Protein AF-A0A973DCF2-F1 (afdb_monomer_lite)

Foldseek 3Di:
DVVVVVVVVVVVCVVPVVVLLVVLLVCQAAAADDDVVVVSVVPNQDPCQFPWQWKDKDACVPDQKDKIKGQQSGFHKKWKKKAFDWWPDQADWKWKWKAKPNDIDTWTQDPDTSVCVVVVVNRIGTRDMDGGGNPGDSIIIMMMGIDPVTGGMMMMTMGGDDDD

Sequence (164 aa):
MRFKWVLLILIFVLVLMPPLNIYAKWHLKTFSGGFIYTLLNLTYVPDDYYKQVGGIWVDTDKSRSANIHLEHRYRGKYGVYVIGETVQNKNHNVSAIMNCADKIIELESGSSKITDLNRKTATSLLIGMYDVESDFPHEVICSISIDKKTKGQFFIFVRKFRHY

pLDDT: mean 82.53, std 11.59, range [52.31, 95.69]

Structure (mmCIF, N/CA/C/O backbone):
data_AF-A0A973DCF2-F1
#
_entry.id   AF-A0A973DCF2-F1
#
loop_
_atom_site.group_PDB
_atom_site.id
_atom_site.type_symbol
_atom_site.label_atom_id
_atom_site.label_alt_id
_atom_site.label_comp_id
_atom_site.label_asym_id
_atom_site.label_entity_id
_atom_site.label_seq_id
_atom_site.pdbx_PDB_ins_code
_atom_site.Cartn_x
_atom_site.Cartn_y
_atom_site.Cartn_z
_atom_site.occupancy
_atom_site.B_iso_or_equiv
_atom_site.auth_seq_id
_atom_site.auth_comp_id
_atom_site.auth_asym_id
_atom_site.auth_atom_id
_atom_site.pdbx_PDB_model_num
ATOM 1 N N . MET A 1 1 ? 17.388 -21.796 -43.565 1.00 59.84 1 MET A N 1
ATOM 2 C CA . MET A 1 1 ? 17.359 -20.321 -43.380 1.00 59.84 1 MET A CA 1
ATOM 3 C C . MET A 1 1 ? 16.559 -19.865 -42.159 1.00 59.84 1 MET A C 1
ATOM 5 O O . MET A 1 1 ? 17.085 -19.050 -41.418 1.00 59.84 1 MET A O 1
ATOM 9 N N . ARG A 1 2 ? 15.351 -20.390 -41.892 1.00 64.75 2 ARG A N 1
ATOM 10 C CA . ARG A 1 2 ? 14.487 -19.934 -40.777 1.00 64.75 2 ARG A CA 1
ATOM 11 C C . ARG A 1 2 ? 15.099 -20.065 -39.368 1.00 64.75 2 ARG A C 1
ATOM 13 O O . ARG A 1 2 ? 14.926 -19.164 -38.563 1.00 64.75 2 ARG A O 1
ATOM 20 N N . PHE A 1 3 ? 15.883 -21.113 -39.093 1.00 76.62 3 PHE A N 1
ATOM 21 C CA . PHE A 1 3 ? 16.482 -21.342 -37.765 1.00 76.62 3 PHE A CA 1
ATOM 22 C C . PHE A 1 3 ? 17.469 -20.246 -37.322 1.00 76.62 3 PHE A C 1
ATOM 24 O O . PHE A 1 3 ? 17.458 -19.843 -36.165 1.00 76.62 3 PHE A O 1
ATOM 31 N N . LYS A 1 4 ? 18.279 -19.705 -38.247 1.00 79.31 4 LYS A N 1
ATOM 32 C CA . LYS A 1 4 ? 19.226 -18.618 -37.938 1.00 79.31 4 LYS A CA 1
ATOM 33 C C . LYS A 1 4 ? 18.502 -17.337 -37.515 1.00 79.31 4 LYS A C 1
ATOM 35 O O . LYS A 1 4 ? 18.934 -16.688 -36.575 1.00 79.31 4 LYS A O 1
ATOM 40 N N . TRP A 1 5 ? 17.384 -17.014 -38.166 1.00 82.88 5 TRP A N 1
ATOM 41 C CA . TRP A 1 5 ? 16.551 -15.861 -37.814 1.00 82.88 5 TRP A CA 1
ATOM 42 C C . TRP A 1 5 ? 15.857 -16.040 -36.465 1.00 82.88 5 TRP A C 1
ATOM 44 O O . TRP A 1 5 ? 15.846 -15.113 -35.666 1.00 82.88 5 TRP A O 1
ATOM 54 N N . VAL A 1 6 ? 15.348 -17.243 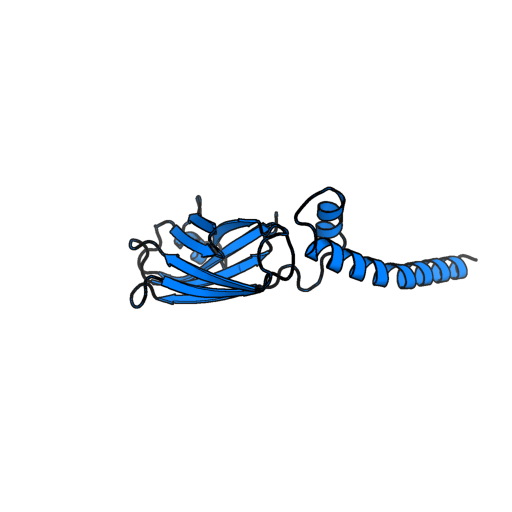-36.182 1.00 83.62 6 VAL A N 1
ATOM 55 C CA . VAL A 1 6 ? 14.760 -17.567 -34.873 1.00 83.62 6 VAL A CA 1
ATOM 56 C C . VAL A 1 6 ? 15.797 -17.415 -33.760 1.00 83.62 6 VAL A C 1
ATOM 58 O O . VAL A 1 6 ? 15.510 -16.767 -32.761 1.00 83.62 6 VAL A O 1
ATOM 61 N N . LEU A 1 7 ? 17.015 -17.935 -33.948 1.00 86.00 7 LEU A N 1
ATOM 62 C CA . LEU A 1 7 ? 18.100 -17.803 -32.971 1.00 86.00 7 LEU A CA 1
ATOM 63 C C . LEU A 1 7 ? 18.482 -16.332 -32.731 1.00 86.00 7 LEU A C 1
ATOM 65 O O . LEU A 1 7 ? 18.681 -15.922 -31.593 1.00 86.00 7 LEU A O 1
ATOM 69 N N . LEU A 1 8 ? 18.550 -15.530 -33.795 1.00 85.62 8 LEU A N 1
ATOM 70 C CA . LEU A 1 8 ? 18.928 -14.117 -33.723 1.00 85.62 8 LEU A CA 1
ATOM 71 C C . LEU A 1 8 ? 17.857 -13.280 -33.008 1.00 85.62 8 LEU A C 1
ATOM 73 O O . LEU A 1 8 ? 18.193 -12.458 -32.161 1.00 85.62 8 LEU A O 1
ATOM 77 N N . ILE A 1 9 ? 16.574 -13.555 -33.269 1.00 85.06 9 ILE A N 1
ATOM 78 C CA . ILE A 1 9 ? 15.450 -12.967 -32.524 1.00 85.06 9 ILE A CA 1
ATOM 79 C C . ILE A 1 9 ? 15.512 -13.383 -31.050 1.00 85.06 9 ILE A C 1
ATOM 81 O O . ILE A 1 9 ? 15.339 -12.543 -30.173 1.00 85.06 9 ILE A O 1
ATOM 85 N N . LEU A 1 10 ? 15.802 -14.654 -30.761 1.00 84.00 10 LEU A N 1
ATOM 86 C CA . LEU A 1 10 ? 15.874 -15.160 -29.389 1.00 84.00 10 LEU A CA 1
ATOM 87 C C . LEU A 1 10 ? 16.997 -14.478 -28.590 1.00 84.00 10 LEU A C 1
ATOM 89 O O . LEU A 1 10 ? 16.772 -14.054 -27.460 1.00 84.00 10 LEU A O 1
ATOM 93 N N . ILE A 1 11 ? 18.176 -14.310 -29.199 1.00 84.81 11 ILE A N 1
ATOM 94 C CA . ILE A 1 11 ? 19.308 -13.574 -28.613 1.00 84.81 11 ILE A CA 1
ATOM 95 C C . ILE A 1 11 ? 18.934 -12.107 -28.390 1.00 84.81 11 ILE A C 1
ATOM 97 O O . ILE A 1 11 ? 19.182 -11.568 -27.316 1.00 84.81 11 ILE A O 1
ATOM 101 N N . PHE A 1 12 ? 18.299 -11.466 -29.371 1.00 81.00 12 PHE A N 1
ATOM 102 C CA . PHE A 1 12 ? 17.871 -10.073 -29.262 1.00 81.00 12 PHE A CA 1
ATOM 103 C C . PHE A 1 12 ? 16.886 -9.860 -28.103 1.00 81.00 12 PHE A C 1
ATOM 105 O O . PHE A 1 12 ? 17.052 -8.934 -27.310 1.00 81.00 12 PHE A O 1
ATOM 112 N N . VAL A 1 13 ? 15.911 -10.761 -27.946 1.00 78.69 13 VAL A N 1
ATOM 113 C CA . VAL A 1 13 ? 14.966 -10.749 -26.819 1.00 78.69 13 VAL A CA 1
ATOM 114 C C . VAL A 1 13 ? 15.700 -10.950 -25.488 1.00 78.69 13 VAL A C 1
ATOM 116 O O . VAL A 1 13 ? 15.488 -10.179 -24.555 1.00 78.69 13 VAL A O 1
ATOM 119 N N . LEU A 1 14 ? 16.613 -11.923 -25.406 1.00 77.50 14 LEU A N 1
ATOM 120 C CA . LEU A 1 14 ? 17.409 -12.194 -24.201 1.00 77.50 14 LEU A CA 1
ATOM 121 C C . LEU A 1 14 ? 18.293 -11.017 -23.777 1.00 77.50 14 LEU A C 1
ATOM 123 O O . LEU A 1 14 ? 18.474 -10.799 -22.583 1.00 77.50 14 LEU A O 1
ATOM 127 N N . VAL A 1 15 ? 18.831 -10.255 -24.729 1.00 77.31 15 VAL A N 1
ATOM 128 C CA . VAL A 1 15 ? 19.691 -9.098 -24.444 1.00 77.31 15 VAL A CA 1
ATOM 129 C C . VAL A 1 15 ? 18.872 -7.872 -24.026 1.00 77.31 15 VAL A C 1
ATOM 131 O O . VAL A 1 15 ? 19.313 -7.112 -23.166 1.00 77.31 15 VAL A O 1
ATOM 134 N N . LEU A 1 16 ? 17.677 -7.675 -24.591 1.00 75.62 16 LEU A N 1
ATOM 135 C CA . LEU A 1 16 ? 16.864 -6.479 -24.335 1.00 75.62 16 LEU A CA 1
ATOM 136 C C . LEU A 1 16 ? 15.899 -6.594 -23.151 1.00 75.62 16 LEU A C 1
ATOM 138 O O . LEU A 1 16 ? 15.564 -5.573 -22.551 1.00 75.62 16 LEU A O 1
ATOM 142 N N . MET A 1 17 ? 15.457 -7.796 -22.777 1.00 74.44 17 MET A N 1
ATOM 143 C CA . MET A 1 17 ? 14.534 -7.954 -21.645 1.00 74.44 17 MET A CA 1
ATOM 144 C C . MET A 1 17 ? 15.132 -7.556 -20.281 1.00 74.44 17 MET A C 1
ATOM 146 O O . MET A 1 17 ? 14.458 -6.844 -19.531 1.00 74.44 17 MET A O 1
ATOM 150 N N . PRO A 1 18 ? 16.378 -7.934 -19.928 1.00 78.69 18 PRO A N 1
ATOM 151 C CA . PRO A 1 18 ? 16.981 -7.541 -18.654 1.00 78.69 18 PRO A CA 1
ATOM 152 C C . PRO A 1 18 ? 17.073 -6.019 -18.427 1.00 78.69 18 PRO A C 1
ATOM 154 O O . PRO A 1 18 ? 16.608 -5.565 -17.378 1.00 78.69 18 PRO A O 1
ATOM 157 N N . PRO A 1 19 ? 17.603 -5.198 -19.362 1.00 83.00 19 PRO A N 1
ATOM 158 C CA . PRO A 1 19 ? 17.672 -3.752 -19.157 1.00 83.00 19 PRO A CA 1
ATOM 159 C C . PRO A 1 19 ? 16.284 -3.113 -19.070 1.00 83.00 19 PRO A C 1
ATOM 161 O O . PRO A 1 19 ? 16.102 -2.160 -18.314 1.00 83.00 19 PRO A O 1
ATOM 164 N N . LEU A 1 20 ? 15.287 -3.664 -19.768 1.00 83.38 20 LEU A N 1
ATOM 165 C CA . LEU A 1 20 ? 13.919 -3.161 -19.712 1.00 83.38 20 LEU A CA 1
ATOM 166 C C . LEU A 1 20 ? 13.255 -3.426 -18.354 1.00 83.38 20 LEU A C 1
ATOM 168 O O . LEU A 1 20 ? 12.606 -2.533 -17.817 1.00 83.38 20 LEU A O 1
ATOM 172 N N . ASN A 1 21 ? 13.487 -4.593 -17.745 1.00 84.94 21 ASN A N 1
ATOM 173 C CA . ASN A 1 21 ? 13.017 -4.893 -16.387 1.00 84.94 21 ASN A CA 1
ATOM 174 C C . ASN A 1 21 ? 13.663 -3.980 -15.332 1.00 84.94 21 ASN A C 1
ATOM 176 O O . ASN A 1 21 ? 12.991 -3.506 -14.413 1.00 84.94 21 ASN A O 1
ATOM 180 N N . ILE A 1 22 ? 14.964 -3.702 -15.472 1.00 87.56 22 ILE A N 1
ATOM 181 C CA . ILE A 1 22 ? 15.687 -2.778 -14.586 1.00 87.56 22 ILE A CA 1
ATOM 182 C C . ILE A 1 22 ? 15.126 -1.361 -14.733 1.00 87.56 22 ILE A C 1
ATOM 184 O O . ILE A 1 22 ? 14.811 -0.717 -13.729 1.00 87.56 22 ILE A O 1
ATOM 188 N N . TYR A 1 23 ? 14.946 -0.900 -15.974 1.00 90.00 23 TYR A N 1
ATOM 189 C CA . TYR A 1 23 ? 14.350 0.399 -16.266 1.00 90.00 23 TYR A CA 1
ATOM 190 C C . TYR A 1 23 ? 12.928 0.505 -15.714 1.00 90.00 23 TYR A C 1
ATOM 192 O O . TYR A 1 23 ? 12.611 1.487 -15.049 1.00 90.00 23 TYR A O 1
ATOM 200 N N . ALA A 1 24 ? 12.091 -0.516 -15.913 1.00 90.69 24 ALA A N 1
ATOM 201 C CA . ALA A 1 24 ? 10.726 -0.540 -15.404 1.00 90.69 24 ALA A CA 1
ATOM 202 C C . ALA A 1 24 ? 10.692 -0.416 -13.878 1.00 90.69 24 ALA A C 1
ATOM 204 O O . ALA A 1 24 ? 9.981 0.429 -13.331 1.00 90.69 24 ALA A O 1
ATOM 205 N N . LYS A 1 25 ? 11.527 -1.199 -13.184 1.00 92.94 25 LYS A N 1
ATOM 206 C CA . LYS A 1 25 ? 11.645 -1.155 -11.723 1.00 92.94 25 LYS A CA 1
ATOM 207 C C . LYS A 1 25 ? 12.075 0.224 -11.225 1.00 92.94 25 LYS A C 1
ATOM 209 O O . LYS A 1 25 ? 11.508 0.717 -10.252 1.00 92.94 25 LYS A O 1
ATOM 214 N N . TRP A 1 26 ? 13.060 0.841 -11.876 1.00 93.31 26 TRP A N 1
ATOM 215 C CA . TRP A 1 26 ? 13.502 2.198 -11.556 1.00 93.31 26 TRP A CA 1
ATOM 216 C C . TRP A 1 26 ? 12.398 3.229 -11.826 1.00 93.31 26 TRP A C 1
ATOM 218 O O . TRP A 1 26 ? 12.049 4.006 -10.944 1.00 93.31 26 TRP A O 1
ATOM 228 N N . HIS A 1 27 ? 11.763 3.186 -12.995 1.00 93.38 27 HIS A N 1
ATOM 229 C CA . HIS A 1 27 ? 10.741 4.155 -13.380 1.00 93.38 27 HIS A CA 1
ATOM 230 C C . HIS A 1 27 ? 9.528 4.109 -12.438 1.00 93.38 27 HIS A C 1
ATOM 232 O O . HIS A 1 27 ? 9.036 5.148 -12.004 1.00 93.38 27 HIS A O 1
ATOM 238 N N . LEU A 1 28 ? 9.066 2.913 -12.061 1.00 93.00 28 LEU A N 1
ATOM 239 C CA . LEU A 1 28 ? 7.962 2.729 -11.109 1.00 93.00 28 LEU A CA 1
ATOM 240 C C . LEU A 1 28 ? 8.333 3.135 -9.668 1.00 93.00 28 LEU A C 1
ATOM 242 O O . LEU A 1 28 ? 7.445 3.388 -8.853 1.00 93.00 28 LEU A O 1
ATOM 246 N N . LYS A 1 29 ? 9.629 3.190 -9.335 1.00 93.69 29 LYS A N 1
ATOM 247 C CA . LYS A 1 29 ? 10.153 3.724 -8.065 1.00 93.69 29 LYS A CA 1
ATOM 248 C C . LYS A 1 29 ? 10.218 5.247 -8.030 1.00 93.69 29 LYS A C 1
ATOM 250 O O . LYS A 1 29 ? 10.183 5.826 -6.946 1.00 93.69 29 LYS A O 1
ATOM 255 N N . THR A 1 30 ? 10.318 5.879 -9.191 1.00 91.88 30 THR A N 1
ATOM 256 C CA . THR A 1 30 ? 10.523 7.325 -9.306 1.00 91.88 30 THR A CA 1
ATOM 257 C C . THR A 1 30 ? 9.225 8.072 -9.592 1.00 91.88 30 THR A C 1
ATOM 259 O O . THR A 1 30 ? 8.977 9.111 -8.987 1.00 91.88 30 THR A O 1
ATOM 262 N N . PHE A 1 31 ? 8.369 7.538 -10.464 1.00 91.69 31 PHE A N 1
ATOM 263 C CA . PHE A 1 31 ? 7.185 8.236 -10.967 1.00 91.69 31 PHE A CA 1
ATOM 264 C C . PHE A 1 31 ? 5.894 7.568 -10.503 1.00 91.69 31 PHE A C 1
ATOM 266 O O . PHE A 1 31 ? 5.805 6.345 -10.495 1.00 91.69 31 PHE A O 1
ATOM 273 N N . SER A 1 32 ? 4.884 8.363 -10.144 1.00 89.44 32 SER A N 1
ATOM 274 C CA . SER A 1 32 ? 3.559 7.899 -9.699 1.00 89.44 32 SER A CA 1
ATOM 275 C C . SER A 1 32 ? 2.489 7.891 -10.802 1.00 89.44 32 SER A C 1
ATOM 277 O O . SER A 1 32 ? 1.389 7.398 -10.556 1.00 89.44 32 SER A O 1
ATOM 279 N N . GLY A 1 33 ? 2.787 8.405 -12.004 1.00 88.06 33 GLY A N 1
ATOM 280 C CA . GLY A 1 33 ? 1.823 8.542 -13.102 1.00 88.06 33 GLY A CA 1
ATOM 281 C C . GLY A 1 33 ? 2.456 8.889 -14.457 1.00 88.06 33 GLY A C 1
ATOM 282 O O . GLY A 1 33 ? 3.676 8.979 -14.585 1.00 88.06 33 GLY A O 1
ATOM 283 N N . GLY A 1 34 ? 1.613 9.061 -15.481 1.00 88.94 34 GLY A N 1
ATOM 284 C CA . GLY A 1 34 ? 2.015 9.357 -16.865 1.00 88.94 34 GLY A CA 1
ATOM 285 C C . GLY A 1 34 ? 1.919 8.154 -17.813 1.00 88.94 34 GLY A C 1
ATOM 286 O O . GLY A 1 34 ? 1.781 7.013 -17.382 1.00 88.94 34 GLY A O 1
ATOM 287 N N . PHE A 1 35 ? 1.993 8.402 -19.125 1.00 90.12 35 PHE A N 1
ATOM 288 C CA . PHE A 1 35 ? 1.815 7.358 -20.148 1.00 90.12 35 PHE A CA 1
ATOM 289 C C . PHE A 1 35 ? 2.816 6.200 -19.999 1.00 90.12 35 PHE A C 1
ATOM 291 O O . PHE A 1 35 ? 2.415 5.038 -19.975 1.00 90.12 35 PHE A O 1
ATOM 298 N N . ILE A 1 36 ? 4.106 6.520 -19.834 1.00 89.12 36 ILE A N 1
ATOM 299 C CA . ILE A 1 36 ? 5.170 5.518 -19.656 1.00 89.12 36 ILE A CA 1
ATOM 300 C C . ILE A 1 36 ? 4.941 4.719 -18.369 1.00 89.12 36 ILE A C 1
ATOM 302 O O . ILE A 1 36 ? 5.046 3.496 -18.381 1.00 89.12 36 ILE A O 1
ATOM 306 N N . TYR A 1 37 ? 4.558 5.388 -17.276 1.00 89.25 37 TYR A N 1
ATOM 307 C CA . TYR A 1 37 ? 4.218 4.720 -16.020 1.00 89.25 37 TYR A CA 1
ATOM 308 C C . TYR A 1 37 ? 3.081 3.712 -16.210 1.00 89.25 37 TYR A C 1
ATOM 310 O O . TYR A 1 37 ? 3.224 2.554 -15.827 1.00 89.25 37 TYR A O 1
ATOM 318 N N . THR A 1 38 ? 1.979 4.129 -16.838 1.00 88.00 38 THR A N 1
ATOM 319 C CA . THR A 1 38 ? 0.821 3.262 -17.089 1.00 88.00 38 THR A CA 1
ATOM 320 C C . THR A 1 38 ? 1.199 2.064 -17.954 1.00 88.00 38 THR A C 1
ATOM 322 O O . THR A 1 38 ? 0.823 0.940 -17.631 1.00 88.00 38 THR A O 1
ATOM 325 N N . LEU A 1 39 ? 1.983 2.279 -19.015 1.00 89.62 39 LEU A N 1
ATOM 326 C CA . LEU A 1 39 ? 2.432 1.205 -19.898 1.00 89.62 39 LEU A CA 1
ATOM 327 C C . LEU A 1 39 ? 3.300 0.184 -19.151 1.00 89.62 39 LEU A C 1
ATOM 329 O O . LEU A 1 39 ? 3.049 -1.018 -19.240 1.00 89.62 39 LEU A O 1
ATOM 333 N N . LEU A 1 40 ? 4.290 0.645 -18.383 1.00 88.50 40 LEU A N 1
ATOM 334 C CA . LEU A 1 40 ? 5.183 -0.230 -17.617 1.00 88.50 40 LEU A CA 1
ATOM 335 C C . LEU A 1 40 ? 4.440 -0.979 -16.506 1.00 88.50 40 LEU A C 1
ATOM 337 O O . LEU A 1 40 ? 4.681 -2.165 -16.308 1.00 88.50 40 LEU A O 1
ATOM 341 N N . ASN A 1 41 ? 3.484 -0.324 -15.844 1.00 85.88 41 ASN A N 1
ATOM 342 C CA . ASN A 1 41 ? 2.631 -0.928 -14.819 1.00 85.88 41 ASN A CA 1
ATOM 343 C C . ASN A 1 41 ? 1.664 -2.000 -15.372 1.00 85.88 41 ASN A C 1
ATOM 345 O O . ASN A 1 41 ? 1.036 -2.720 -14.602 1.00 85.88 41 ASN A O 1
ATOM 349 N N . LEU A 1 42 ? 1.530 -2.121 -16.696 1.00 86.31 42 LEU A N 1
ATOM 350 C CA . LEU A 1 42 ? 0.758 -3.184 -17.350 1.00 86.31 42 LEU A CA 1
ATOM 351 C C . LEU A 1 42 ? 1.645 -4.275 -17.958 1.00 86.31 42 LEU A C 1
ATOM 353 O O . LEU A 1 42 ? 1.246 -5.435 -17.998 1.00 86.31 42 LEU A O 1
ATOM 357 N N . THR A 1 43 ? 2.827 -3.906 -18.453 1.00 86.38 43 THR A N 1
ATOM 358 C CA . THR A 1 43 ? 3.652 -4.774 -19.313 1.00 86.38 43 THR A CA 1
ATOM 359 C C . THR A 1 43 ? 4.900 -5.329 -18.632 1.00 86.38 43 THR A C 1
ATOM 361 O O . THR A 1 43 ? 5.297 -6.448 -18.938 1.00 86.38 43 THR A O 1
ATOM 364 N N . TYR A 1 44 ? 5.494 -4.590 -17.692 1.00 86.00 44 TYR A N 1
ATOM 365 C CA . TYR A 1 44 ? 6.741 -4.950 -17.007 1.00 86.00 44 TYR A CA 1
ATOM 366 C C . TYR A 1 44 ? 6.594 -4.755 -15.498 1.00 86.00 44 TYR A C 1
ATOM 368 O O . TYR A 1 44 ? 7.308 -3.969 -14.873 1.00 86.00 44 TYR A O 1
ATOM 376 N N . VAL A 1 45 ? 5.623 -5.458 -14.915 1.00 86.56 45 VAL A N 1
ATOM 377 C CA . VAL A 1 45 ? 5.333 -5.392 -13.481 1.00 86.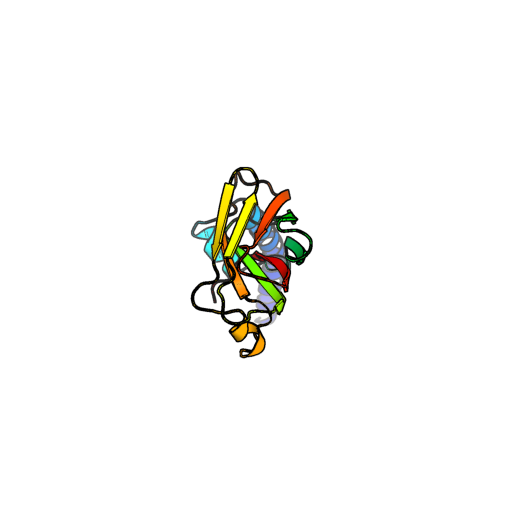56 45 VAL A CA 1
ATOM 378 C C . VAL A 1 45 ? 6.363 -6.217 -12.702 1.00 86.56 45 VAL A C 1
ATOM 380 O O . VAL A 1 45 ? 6.440 -7.425 -12.917 1.00 86.56 45 VAL A O 1
ATOM 383 N N . PRO A 1 46 ? 7.130 -5.615 -11.774 1.00 89.38 46 PRO A N 1
ATOM 384 C CA . PRO A 1 46 ? 8.045 -6.368 -10.920 1.00 89.38 46 PRO A CA 1
ATOM 385 C C . PRO A 1 46 ? 7.316 -7.413 -10.060 1.00 89.38 46 PRO A C 1
ATOM 387 O O . PRO A 1 46 ? 6.230 -7.146 -9.545 1.00 89.38 46 PRO A O 1
ATOM 390 N N . ASP A 1 47 ? 7.951 -8.561 -9.804 1.00 89.31 47 ASP A N 1
ATOM 391 C CA . ASP A 1 47 ? 7.364 -9.667 -9.018 1.00 89.31 47 ASP A CA 1
ATOM 392 C C . ASP A 1 47 ? 6.923 -9.266 -7.603 1.00 89.31 47 ASP A C 1
ATOM 394 O O . ASP A 1 47 ? 6.094 -9.919 -6.964 1.00 89.31 47 ASP A O 1
ATOM 398 N N . ASP A 1 48 ? 7.513 -8.203 -7.063 1.00 90.19 48 ASP A N 1
ATOM 399 C CA . ASP A 1 48 ? 7.221 -7.688 -5.738 1.00 90.19 48 ASP A CA 1
ATOM 400 C C . ASP A 1 48 ? 6.292 -6.466 -5.726 1.00 90.19 48 ASP A C 1
ATOM 402 O O . ASP A 1 48 ? 5.983 -5.958 -4.651 1.00 90.19 48 ASP A O 1
ATOM 406 N N . TYR A 1 49 ? 5.797 -6.031 -6.888 1.00 90.06 49 TYR A N 1
ATOM 407 C CA . TYR A 1 49 ? 5.002 -4.813 -7.040 1.00 90.06 49 TYR A CA 1
ATOM 408 C C . TYR A 1 49 ? 3.691 -4.840 -6.244 1.00 90.06 49 TYR A C 1
ATOM 410 O O . TYR A 1 49 ? 3.355 -3.865 -5.581 1.00 90.06 49 TYR A O 1
ATOM 418 N N . TYR A 1 50 ? 2.969 -5.965 -6.252 1.00 90.44 50 TYR A N 1
ATOM 419 C CA . TYR A 1 50 ? 1.696 -6.123 -5.529 1.00 90.44 50 TYR A CA 1
ATOM 420 C C . TYR A 1 50 ? 1.829 -6.789 -4.155 1.00 90.44 50 TYR A C 1
ATOM 422 O O . TYR A 1 50 ? 0.812 -7.090 -3.519 1.00 90.44 50 TYR A O 1
ATOM 430 N N . LYS A 1 51 ? 3.059 -7.039 -3.688 1.00 92.00 51 LYS A N 1
ATOM 431 C CA . LYS A 1 51 ? 3.275 -7.612 -2.357 1.00 92.00 51 LYS A CA 1
ATOM 432 C C . LYS A 1 51 ? 2.846 -6.615 -1.279 1.00 92.00 51 LYS A C 1
ATOM 434 O O . LYS A 1 51 ? 2.817 -5.402 -1.486 1.00 92.00 51 LYS A O 1
ATOM 439 N N . GLN A 1 52 ? 2.476 -7.158 -0.125 1.00 93.06 52 GLN A N 1
ATOM 440 C CA . GLN A 1 52 ? 2.150 -6.370 1.055 1.00 93.06 52 GLN A CA 1
ATOM 441 C C . GLN A 1 52 ? 3.369 -5.544 1.487 1.00 93.06 52 GLN A C 1
ATOM 443 O O . GLN A 1 52 ? 4.480 -6.070 1.545 1.00 93.06 52 GLN A O 1
ATOM 448 N N . VAL A 1 53 ? 3.146 -4.260 1.778 1.00 94.62 53 VAL A N 1
ATOM 449 C CA . VAL A 1 53 ? 4.193 -3.318 2.224 1.00 94.62 53 VAL A CA 1
ATOM 450 C C . VAL A 1 53 ? 4.222 -3.124 3.737 1.00 94.62 53 VAL A C 1
ATOM 452 O O . VAL A 1 53 ? 5.161 -2.548 4.269 1.00 94.62 53 VAL A O 1
ATOM 455 N N . GLY A 1 54 ? 3.194 -3.607 4.427 1.00 94.38 54 GLY A N 1
ATOM 456 C CA . GLY A 1 54 ? 3.100 -3.596 5.879 1.00 94.38 54 GLY A CA 1
ATOM 457 C C . GLY A 1 54 ? 1.738 -4.092 6.339 1.00 94.38 54 GLY A C 1
ATOM 458 O O . GLY A 1 54 ? 0.793 -4.198 5.547 1.00 94.38 54 GLY A O 1
ATOM 459 N N . GLY A 1 55 ? 1.636 -4.456 7.611 1.00 93.00 55 GLY A N 1
ATOM 460 C CA . GLY A 1 55 ? 0.378 -4.859 8.227 1.00 93.00 55 GLY A CA 1
ATOM 461 C C . GLY A 1 55 ? 0.468 -4.906 9.741 1.00 93.00 55 GLY A C 1
ATOM 462 O O . GLY A 1 55 ? 1.556 -5.032 10.298 1.00 93.00 55 GLY A O 1
ATOM 463 N N . ILE A 1 56 ? -0.680 -4.790 10.397 1.00 92.50 56 ILE A N 1
ATOM 464 C CA . ILE A 1 56 ? -0.793 -4.800 11.850 1.00 92.50 56 ILE A CA 1
ATOM 465 C C . ILE A 1 56 ? -2.118 -5.413 12.293 1.00 92.50 56 ILE A C 1
ATOM 467 O O . ILE A 1 56 ? -3.145 -5.265 11.631 1.00 92.50 56 ILE A O 1
ATOM 471 N N . TRP A 1 57 ? -2.087 -6.074 13.446 1.00 88.12 57 TRP A N 1
ATOM 472 C CA . TRP A 1 57 ? -3.285 -6.469 14.172 1.00 88.12 57 TRP A CA 1
ATOM 473 C C . TRP A 1 57 ? -3.738 -5.342 15.094 1.00 88.12 57 TRP A C 1
ATOM 475 O O . TRP A 1 57 ? -2.973 -4.876 15.938 1.00 88.12 57 TRP A O 1
ATOM 485 N N . VAL A 1 58 ? -4.992 -4.929 14.945 1.00 86.19 58 VAL A N 1
ATOM 486 C CA . VAL A 1 58 ? -5.645 -3.950 15.813 1.00 86.19 58 VAL A CA 1
ATOM 487 C C . VAL A 1 58 ? -6.762 -4.645 16.571 1.00 86.19 58 VAL A C 1
ATOM 489 O O . VAL A 1 58 ? -7.703 -5.165 15.974 1.00 86.19 58 VAL A O 1
ATOM 492 N N . ASP A 1 59 ? -6.641 -4.645 17.894 1.00 86.12 59 ASP A N 1
ATOM 493 C CA . ASP A 1 59 ? -7.673 -5.094 18.821 1.00 86.12 59 ASP A CA 1
ATOM 494 C C . ASP A 1 59 ? -8.353 -3.856 19.409 1.00 86.12 59 ASP A C 1
ATOM 496 O O . ASP A 1 59 ? -7.811 -3.208 20.311 1.00 86.12 59 ASP A O 1
ATOM 500 N N . THR A 1 60 ? -9.531 -3.517 18.881 1.00 82.19 60 THR A N 1
ATOM 501 C CA . THR A 1 60 ? -10.256 -2.297 19.266 1.00 82.19 60 THR A CA 1
ATOM 502 C C . THR A 1 60 ? -10.714 -2.303 20.722 1.00 82.19 60 THR A C 1
ATOM 504 O O . THR A 1 60 ? -11.036 -1.241 21.259 1.00 82.19 60 THR A O 1
ATOM 507 N N . ASP A 1 61 ? -10.760 -3.477 21.362 1.00 80.12 61 ASP A N 1
ATOM 508 C CA . ASP A 1 61 ? -11.125 -3.602 22.773 1.00 80.12 61 ASP A CA 1
ATOM 509 C C . ASP A 1 61 ? -9.948 -3.233 23.695 1.00 80.12 61 ASP A C 1
ATOM 511 O O . ASP A 1 61 ? -10.170 -2.817 24.833 1.00 80.12 61 ASP A O 1
ATOM 515 N N . LYS A 1 62 ? -8.701 -3.318 23.204 1.00 79.06 62 LYS A N 1
ATOM 516 C CA . LYS A 1 62 ? -7.477 -3.001 23.967 1.00 79.06 62 LYS A CA 1
ATOM 517 C C . LYS A 1 62 ? -6.863 -1.657 23.605 1.00 79.06 62 LYS A C 1
ATOM 519 O O . LYS A 1 62 ? -6.484 -0.896 24.491 1.00 79.06 62 LYS A O 1
ATOM 524 N N . SER A 1 63 ? -6.733 -1.370 22.314 1.00 73.44 63 SER A N 1
ATOM 525 C CA . SER A 1 63 ? -6.154 -0.124 21.823 1.00 73.44 63 SER A CA 1
ATOM 526 C C . SER A 1 63 ? -6.931 0.374 20.620 1.00 73.44 63 SER A C 1
ATOM 528 O O . SER A 1 63 ? -7.246 -0.371 19.698 1.00 73.44 63 SER A O 1
ATOM 530 N N . ARG A 1 64 ? -7.234 1.671 20.622 1.00 71.00 64 ARG A N 1
ATOM 531 C CA . ARG A 1 64 ? -7.986 2.309 19.533 1.00 71.00 64 ARG A CA 1
ATOM 532 C C . ARG A 1 64 ? -7.104 2.728 18.372 1.00 71.00 64 ARG A C 1
ATOM 534 O O . ARG A 1 64 ? -7.617 2.910 17.273 1.00 71.0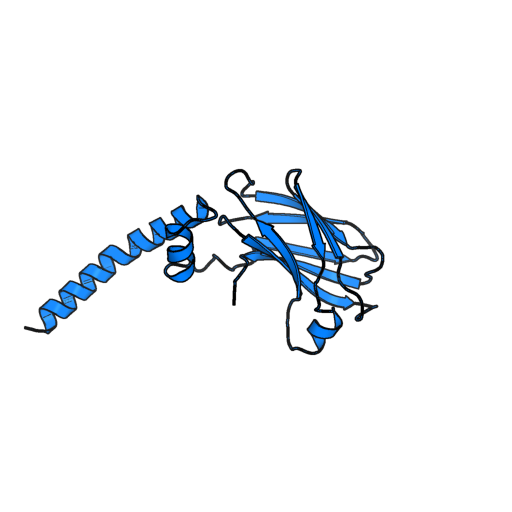0 64 ARG A O 1
ATOM 541 N N . SER A 1 65 ? -5.807 2.872 18.622 1.00 80.38 65 SER A N 1
ATOM 542 C CA . SER A 1 65 ? -4.817 3.176 17.605 1.00 80.38 65 SER A CA 1
ATOM 543 C C . SER A 1 65 ? -3.639 2.219 17.671 1.00 80.38 65 SER A C 1
ATOM 545 O O . SER A 1 65 ? -3.300 1.676 18.728 1.00 80.38 65 SER A O 1
ATOM 547 N N . ALA A 1 66 ? -3.016 2.004 16.521 1.00 88.75 66 ALA A N 1
ATOM 548 C CA . ALA A 1 66 ? -1.803 1.218 16.407 1.00 88.75 66 ALA A CA 1
ATOM 549 C C . ALA A 1 66 ? -0.878 1.844 15.364 1.00 88.75 66 ALA A C 1
ATOM 551 O O . ALA A 1 66 ? -1.341 2.467 14.409 1.00 88.75 66 ALA A O 1
ATOM 552 N N . ASN A 1 67 ? 0.428 1.669 15.545 1.00 92.50 67 ASN A N 1
ATOM 553 C CA . ASN A 1 67 ? 1.417 2.161 14.595 1.00 92.50 67 ASN A CA 1
ATOM 554 C C . ASN A 1 67 ? 1.760 1.060 13.596 1.00 92.50 67 ASN A C 1
ATOM 556 O O . ASN A 1 67 ? 2.257 0.006 13.983 1.00 92.50 67 ASN A O 1
ATOM 560 N N . ILE A 1 68 ? 1.516 1.309 12.315 1.00 93.94 68 ILE A N 1
ATOM 561 C CA . ILE A 1 68 ? 1.873 0.419 11.216 1.00 93.94 68 ILE A CA 1
ATOM 562 C C . ILE A 1 68 ? 3.133 0.942 10.526 1.00 93.94 68 ILE A C 1
ATOM 564 O O . ILE A 1 68 ? 3.213 2.111 10.154 1.00 93.94 68 ILE A O 1
ATOM 568 N N . HIS A 1 69 ? 4.122 0.069 10.356 1.00 95.31 69 HIS A N 1
ATOM 569 C CA . HIS A 1 69 ? 5.314 0.363 9.564 1.00 95.31 69 HIS A CA 1
ATOM 570 C C . HIS A 1 69 ? 5.043 -0.024 8.110 1.00 95.31 69 HIS A C 1
ATOM 572 O O . HIS A 1 69 ? 4.610 -1.149 7.843 1.00 95.31 69 HIS A O 1
ATOM 578 N N . LEU A 1 70 ? 5.274 0.907 7.186 1.00 95.38 70 LEU A N 1
ATOM 579 C CA . LEU A 1 70 ? 5.031 0.731 5.758 1.00 95.38 70 LEU A CA 1
ATOM 580 C C . LEU A 1 70 ? 6.317 0.971 4.967 1.00 95.38 70 LEU A C 1
ATOM 582 O O . LEU A 1 70 ? 6.953 2.009 5.130 1.00 95.38 70 LEU A O 1
ATOM 586 N N . GLU A 1 71 ? 6.652 0.030 4.082 1.00 95.69 71 GLU A N 1
ATOM 587 C CA . GLU A 1 71 ? 7.795 0.114 3.166 1.00 95.69 71 GLU A CA 1
ATOM 588 C C . GLU A 1 71 ? 7.311 0.220 1.705 1.00 95.69 71 GLU A C 1
ATOM 590 O O . GLU A 1 71 ? 7.117 -0.770 0.989 1.00 95.69 71 GLU A O 1
ATOM 595 N N . HIS A 1 72 ? 7.081 1.445 1.236 1.00 94.12 72 HIS A N 1
ATOM 596 C CA . HIS A 1 72 ? 6.618 1.751 -0.116 1.00 94.12 72 HIS A CA 1
ATOM 597 C C . HIS A 1 72 ? 7.736 1.615 -1.145 1.00 94.12 72 HIS A C 1
ATOM 599 O O . HIS A 1 72 ? 8.425 2.570 -1.516 1.00 94.12 72 HIS A O 1
ATOM 605 N N . ARG A 1 73 ? 7.867 0.408 -1.693 1.00 93.19 73 ARG A N 1
ATOM 606 C CA . ARG A 1 73 ? 8.878 0.099 -2.716 1.00 93.19 73 ARG A CA 1
ATOM 607 C C . ARG A 1 73 ? 8.648 0.786 -4.056 1.00 93.19 73 ARG A C 1
ATOM 609 O O . ARG A 1 73 ? 9.599 0.888 -4.817 1.00 93.19 73 ARG A O 1
ATOM 616 N N . TYR A 1 74 ? 7.422 1.211 -4.367 1.00 94.50 74 TYR A N 1
ATOM 617 C CA . TYR A 1 74 ? 7.037 1.805 -5.655 1.00 94.50 74 TYR A CA 1
ATOM 618 C C . TYR A 1 74 ? 6.083 2.991 -5.467 1.00 94.50 74 TYR A C 1
ATOM 620 O O . TYR A 1 74 ? 5.329 3.034 -4.497 1.00 94.50 74 TYR A O 1
ATOM 628 N N . ARG A 1 75 ? 6.052 3.925 -6.417 1.00 94.00 75 ARG A N 1
ATOM 629 C CA . ARG A 1 75 ? 5.199 5.128 -6.392 1.00 94.00 75 ARG A CA 1
ATOM 630 C C . ARG A 1 75 ? 3.841 4.883 -7.026 1.00 94.00 75 ARG A C 1
ATOM 632 O O . ARG A 1 75 ? 3.690 3.969 -7.839 1.00 94.00 75 ARG A O 1
ATOM 639 N N . GLY A 1 76 ? 2.852 5.703 -6.681 1.00 92.94 76 GLY A N 1
ATOM 640 C CA . GLY A 1 76 ? 1.462 5.656 -7.152 1.00 92.94 76 GLY A CA 1
ATOM 641 C C . GLY A 1 76 ? 0.494 5.121 -6.095 1.00 92.94 76 GLY A C 1
ATOM 642 O O . GLY A 1 76 ? 0.808 5.118 -4.910 1.00 92.94 76 GLY A O 1
ATOM 643 N N . LYS A 1 77 ? -0.663 4.614 -6.523 1.00 93.12 77 LYS A N 1
ATOM 644 C CA . LYS A 1 77 ? -1.779 4.290 -5.620 1.00 93.12 77 LYS A CA 1
ATOM 645 C C . LYS A 1 77 ? -1.586 3.018 -4.786 1.00 93.12 77 LYS A C 1
ATOM 647 O O . LYS A 1 77 ? -1.202 1.968 -5.316 1.00 93.12 77 LYS A O 1
ATOM 652 N N . TYR A 1 78 ? -1.918 3.095 -3.501 1.00 93.75 78 TYR A N 1
ATOM 653 C CA . TYR A 1 78 ? -1.969 1.986 -2.548 1.00 93.75 78 TYR A CA 1
ATOM 654 C C . TYR A 1 78 ? -3.378 1.830 -1.988 1.00 93.75 78 TYR A C 1
ATOM 656 O O . TYR A 1 78 ? -4.089 2.809 -1.783 1.00 93.75 78 TYR A O 1
ATOM 664 N N . GLY A 1 79 ? -3.778 0.582 -1.753 1.00 92.50 79 GLY A N 1
ATOM 665 C CA . GLY A 1 79 ? -5.025 0.246 -1.077 1.00 92.50 79 GLY A CA 1
ATOM 666 C C . GLY A 1 79 ? -4.757 -0.184 0.359 1.00 92.50 79 GLY A C 1
ATOM 667 O O . GLY A 1 79 ? -3.790 -0.908 0.622 1.00 92.50 79 GLY A O 1
ATOM 668 N N . VAL A 1 80 ? -5.632 0.238 1.267 1.00 92.12 80 VAL A N 1
ATOM 669 C CA . VAL A 1 80 ? -5.676 -0.233 2.652 1.00 92.12 80 VAL A CA 1
ATOM 670 C C . VAL A 1 80 ? -6.775 -1.275 2.763 1.00 92.12 80 VAL A C 1
ATOM 672 O O . VAL A 1 80 ? -7.925 -1.029 2.392 1.00 92.12 80 VAL A O 1
ATOM 675 N N . TYR A 1 81 ? -6.411 -2.451 3.254 1.00 89.62 81 TYR A N 1
ATOM 676 C CA . TYR A 1 81 ? -7.275 -3.615 3.311 1.00 89.62 81 TYR A CA 1
ATOM 677 C C . TYR A 1 81 ? -7.434 -4.099 4.746 1.00 89.62 81 TYR A C 1
ATOM 679 O O . TYR A 1 81 ? -6.509 -4.002 5.549 1.00 89.62 81 TYR A O 1
ATOM 687 N N . VAL A 1 82 ? -8.600 -4.661 5.040 1.00 86.94 82 VAL A N 1
ATOM 688 C CA . VAL A 1 82 ? -8.955 -5.219 6.345 1.00 86.94 82 VAL A CA 1
ATOM 689 C C . VAL A 1 82 ? -9.385 -6.671 6.205 1.00 86.94 82 VAL A C 1
ATOM 691 O O . VAL A 1 82 ? -10.161 -7.017 5.313 1.00 86.94 82 VAL A O 1
ATOM 694 N N . ILE A 1 83 ? -8.919 -7.501 7.133 1.00 84.31 83 ILE A N 1
ATOM 695 C CA . ILE A 1 83 ? -9.424 -8.849 7.402 1.00 84.31 83 ILE A CA 1
ATOM 696 C C . ILE A 1 83 ? -9.969 -8.842 8.830 1.00 84.31 83 ILE A C 1
ATOM 698 O O . ILE A 1 83 ? -9.262 -8.451 9.755 1.00 84.31 83 ILE A O 1
ATOM 702 N N . GLY A 1 84 ? -11.230 -9.228 9.012 1.00 73.31 84 GLY A N 1
ATOM 703 C CA . GLY A 1 84 ? -11.851 -9.311 10.334 1.00 73.31 84 GLY A CA 1
ATOM 704 C C . GLY A 1 84 ? -12.051 -10.763 10.745 1.00 73.31 84 GLY A C 1
ATOM 705 O O . GLY A 1 84 ? -12.876 -11.444 10.140 1.00 73.31 84 GLY A O 1
ATOM 706 N N . GLU A 1 85 ? -11.339 -11.226 11.772 1.00 65.25 85 GLU A N 1
ATOM 707 C CA . GLU A 1 85 ? -11.518 -12.584 12.314 1.00 65.25 85 GLU A CA 1
ATOM 708 C C . GLU A 1 85 ? -12.652 -12.639 13.348 1.00 65.25 85 GLU A C 1
ATOM 710 O O . GLU A 1 85 ? -13.476 -13.553 13.331 1.00 65.25 85 GLU A O 1
ATOM 715 N N . THR A 1 86 ? -12.755 -11.631 14.220 1.00 57.59 86 THR A N 1
ATOM 716 C CA . THR A 1 86 ? -13.668 -11.629 15.381 1.00 57.59 86 THR A CA 1
ATOM 717 C C . THR A 1 86 ? -14.518 -10.362 15.445 1.00 57.59 86 THR A C 1
ATOM 719 O O . THR A 1 86 ? -14.576 -9.654 16.449 1.00 57.59 86 THR A O 1
ATOM 722 N N . VAL A 1 87 ? -15.205 -10.042 14.348 1.00 61.19 87 VAL A N 1
ATOM 723 C CA . VAL A 1 87 ? -16.054 -8.844 14.301 1.00 61.19 87 VAL A CA 1
ATOM 724 C C . VAL A 1 87 ? -17.401 -9.112 14.963 1.00 61.19 87 VAL A C 1
ATOM 726 O O . VAL A 1 87 ? -18.198 -9.916 14.469 1.00 61.19 87 VAL A O 1
ATOM 729 N N . GLN A 1 88 ? -17.675 -8.392 16.054 1.00 57.75 88 GLN A N 1
ATOM 730 C CA . GLN A 1 88 ? -18.927 -8.522 16.806 1.00 57.75 88 GLN A CA 1
ATOM 731 C C . GLN A 1 88 ? -20.120 -7.947 16.033 1.00 57.75 88 GLN A C 1
ATOM 733 O O . GLN A 1 88 ? -21.212 -8.509 16.069 1.00 57.75 88 GLN A O 1
ATOM 738 N N . ASN A 1 89 ? -19.913 -6.858 15.283 1.00 61.53 89 ASN A N 1
ATOM 739 C CA . ASN A 1 89 ? -20.961 -6.229 14.487 1.00 61.53 89 ASN A CA 1
ATOM 740 C C . ASN A 1 89 ? -20.634 -6.256 12.991 1.00 61.53 89 ASN A C 1
ATOM 742 O O . ASN A 1 89 ? -19.943 -5.395 12.453 1.00 61.53 89 ASN A O 1
ATOM 746 N N . LYS A 1 90 ? -21.146 -7.284 12.314 1.00 61.88 90 LYS A N 1
ATOM 747 C CA . LYS A 1 90 ? -20.816 -7.577 10.914 1.00 61.88 90 LYS A CA 1
ATOM 748 C C . LYS A 1 90 ? -21.538 -6.659 9.908 1.00 61.88 90 LYS A C 1
ATOM 750 O O . LYS A 1 90 ? -21.187 -6.667 8.733 1.00 61.88 90 LYS A O 1
ATOM 755 N N . ASN A 1 91 ? -22.532 -5.873 10.338 1.00 62.84 91 ASN A N 1
ATOM 756 C CA . ASN A 1 91 ? -23.397 -5.078 9.451 1.00 62.84 91 ASN A CA 1
ATOM 757 C C . ASN A 1 91 ? -23.001 -3.598 9.314 1.00 62.84 91 ASN A C 1
ATOM 759 O O . ASN A 1 91 ? -23.732 -2.845 8.659 1.00 62.84 91 ASN A O 1
ATOM 763 N N . HIS A 1 92 ? -21.869 -3.192 9.891 1.00 65.12 92 HIS A N 1
ATOM 764 C CA . HIS A 1 92 ? -21.340 -1.836 9.768 1.00 65.12 92 HIS A CA 1
ATOM 765 C C . HIS A 1 92 ? -20.215 -1.729 8.741 1.00 65.12 92 HIS A C 1
ATOM 767 O O . HIS A 1 92 ? -19.501 -2.696 8.462 1.00 65.12 92 HIS A O 1
ATOM 773 N N . ASN A 1 93 ? -20.089 -0.521 8.197 1.00 71.94 93 ASN A N 1
ATOM 774 C CA . ASN A 1 93 ? -18.935 -0.102 7.421 1.00 71.94 93 ASN A CA 1
ATOM 775 C C . ASN A 1 93 ? -17.733 0.033 8.363 1.00 71.94 93 ASN A C 1
ATOM 777 O O . ASN A 1 93 ? -17.878 0.496 9.496 1.00 71.94 93 ASN A O 1
ATOM 781 N N . VAL A 1 94 ? -16.557 -0.378 7.896 1.00 76.44 94 VAL A N 1
ATOM 782 C CA . VAL A 1 94 ? -15.300 -0.112 8.597 1.00 76.44 94 VAL A CA 1
ATOM 783 C C . VAL A 1 94 ? -14.837 1.274 8.186 1.00 76.44 94 VAL A C 1
ATOM 785 O O . VAL A 1 94 ? -14.485 1.488 7.027 1.00 76.44 94 VAL A O 1
ATOM 788 N N . SER A 1 95 ? -14.813 2.191 9.143 1.00 82.12 95 SER A N 1
ATOM 789 C CA . SER A 1 95 ? -14.158 3.487 9.016 1.00 82.12 95 SER A CA 1
ATOM 790 C C . SER A 1 95 ? -12.886 3.515 9.862 1.00 82.12 95 SER A C 1
ATOM 792 O O . SER A 1 95 ? -12.849 3.024 10.997 1.00 82.12 95 SER A O 1
ATOM 794 N N . ALA A 1 96 ? -11.823 4.072 9.296 1.00 86.62 96 ALA A N 1
ATOM 795 C CA . ALA A 1 96 ? -10.552 4.285 9.963 1.00 86.62 96 ALA A CA 1
ATOM 796 C C . ALA A 1 96 ? -9.922 5.605 9.509 1.00 86.62 96 ALA A C 1
ATOM 798 O O . ALA A 1 96 ? -10.179 6.104 8.418 1.00 86.62 96 ALA A O 1
ATOM 799 N N . ILE A 1 97 ? -9.065 6.162 10.354 1.00 89.75 97 ILE A N 1
ATOM 800 C CA . ILE A 1 97 ? -8.224 7.309 10.021 1.00 89.75 97 ILE A CA 1
ATOM 801 C C . ILE A 1 97 ? -6.783 6.838 10.111 1.00 89.75 97 ILE A C 1
ATOM 803 O O . ILE A 1 97 ? -6.383 6.261 11.123 1.00 89.75 97 ILE A O 1
ATOM 807 N N . MET A 1 98 ? -6.013 7.077 9.056 1.00 92.00 98 MET A N 1
ATOM 808 C CA . MET A 1 98 ? -4.590 6.781 9.011 1.00 92.00 98 MET A CA 1
ATOM 809 C C . MET A 1 98 ? -3.811 8.085 8.873 1.00 92.00 98 MET A C 1
ATOM 811 O O . MET A 1 98 ? -4.044 8.853 7.948 1.00 92.00 98 MET A O 1
ATOM 815 N N . ASN A 1 99 ? -2.886 8.340 9.790 1.00 92.06 99 ASN A N 1
ATOM 816 C CA . ASN A 1 99 ? -1.996 9.491 9.737 1.00 92.06 99 ASN A CA 1
ATOM 817 C C . ASN A 1 99 ? -0.589 9.016 9.369 1.00 92.06 99 ASN A C 1
ATOM 819 O O . ASN A 1 99 ? 0.009 8.251 10.126 1.00 92.06 99 ASN A O 1
ATOM 823 N N . CYS A 1 100 ? -0.090 9.453 8.215 1.00 90.38 100 CYS A N 1
ATOM 824 C CA . CYS A 1 100 ? 1.227 9.118 7.686 1.00 90.38 100 CYS A CA 1
ATOM 825 C C . CYS A 1 100 ? 1.971 10.397 7.301 1.00 90.38 100 CYS A C 1
ATOM 827 O O . CYS A 1 100 ? 1.503 11.092 6.403 1.00 90.38 100 CYS A O 1
ATOM 829 N N . ALA A 1 101 ? 3.143 10.666 7.890 1.00 81.19 101 ALA A N 1
ATOM 830 C CA . ALA A 1 101 ? 4.008 11.788 7.488 1.00 81.19 101 ALA A CA 1
ATOM 831 C C . ALA A 1 101 ? 3.228 13.110 7.282 1.00 81.19 101 ALA A C 1
ATOM 833 O O . ALA A 1 101 ? 3.272 13.707 6.209 1.00 81.19 101 ALA A O 1
ATOM 834 N N . ASP A 1 102 ? 2.437 13.493 8.290 1.00 78.12 102 ASP A N 1
ATOM 835 C CA . ASP A 1 102 ? 1.577 14.689 8.319 1.00 78.12 102 ASP A CA 1
ATOM 836 C C . ASP A 1 102 ? 0.407 14.715 7.313 1.00 78.12 102 ASP A C 1
ATOM 838 O O . ASP A 1 102 ? -0.341 15.692 7.249 1.00 78.12 102 ASP A O 1
ATOM 842 N N . LYS A 1 103 ? 0.174 13.626 6.568 1.00 84.88 103 LYS A N 1
ATOM 843 C CA . LYS A 1 103 ? -1.023 13.428 5.737 1.00 84.88 103 LYS A CA 1
ATOM 844 C C . LYS A 1 103 ? -2.061 12.602 6.501 1.00 84.88 103 LYS A C 1
ATOM 846 O O . LYS A 1 103 ? -1.817 11.453 6.877 1.00 84.88 103 LYS A O 1
ATOM 851 N N . ILE A 1 104 ? -3.246 13.183 6.691 1.00 87.31 104 ILE A N 1
ATOM 852 C CA . ILE A 1 104 ? -4.423 12.490 7.226 1.00 87.31 104 ILE A CA 1
ATOM 853 C C . ILE A 1 104 ? -5.164 11.835 6.060 1.00 87.31 104 ILE A C 1
ATOM 855 O O . ILE A 1 104 ? -5.572 12.505 5.115 1.00 87.31 104 ILE A O 1
ATOM 859 N N . ILE A 1 105 ? -5.324 10.519 6.134 1.00 87.06 105 ILE A N 1
ATOM 860 C CA . ILE A 1 105 ? -5.990 9.691 5.135 1.00 87.06 105 ILE A CA 1
ATOM 861 C C . ILE A 1 105 ? -7.247 9.115 5.783 1.00 87.06 105 ILE A C 1
ATOM 863 O O . ILE A 1 105 ? -7.173 8.281 6.690 1.00 87.06 105 ILE A O 1
ATOM 867 N N . GLU A 1 106 ? -8.403 9.568 5.313 1.00 85.56 106 GLU A N 1
ATOM 868 C CA . GLU A 1 106 ? -9.701 9.033 5.715 1.00 85.56 106 GLU A CA 1
ATOM 869 C C . GLU A 1 106 ? -9.996 7.756 4.924 1.00 85.56 106 GLU A C 1
ATOM 871 O O . GLU A 1 106 ? -9.891 7.714 3.696 1.00 85.56 106 GLU A O 1
ATOM 876 N N . LEU A 1 107 ? -10.322 6.685 5.643 1.00 84.06 107 LEU A N 1
ATOM 877 C CA . LEU A 1 107 ? -10.578 5.363 5.092 1.00 84.06 107 LEU A CA 1
ATOM 878 C C . LEU A 1 107 ? -12.007 4.976 5.461 1.00 84.06 107 LEU A C 1
ATOM 880 O O . LEU A 1 107 ? -12.324 4.811 6.637 1.00 84.06 107 LEU A O 1
ATOM 884 N N . GLU A 1 108 ? -12.867 4.802 4.469 1.00 82.00 108 GLU A N 1
ATOM 885 C CA . GLU A 1 108 ? -14.199 4.248 4.663 1.00 82.00 108 GLU A CA 1
ATOM 886 C C . GLU A 1 108 ? -14.442 3.102 3.677 1.00 82.00 108 GLU A C 1
ATOM 888 O O . GLU A 1 108 ? -14.296 3.246 2.459 1.00 82.00 108 GLU A O 1
ATOM 893 N N . SER A 1 109 ? -14.839 1.936 4.196 1.00 71.69 109 SER A N 1
ATOM 894 C CA . SER A 1 109 ? -15.373 0.877 3.344 1.00 71.69 109 SER A CA 1
ATOM 895 C C . SER A 1 109 ? -16.627 1.403 2.650 1.00 71.69 109 SER A C 1
ATOM 897 O O . SER A 1 109 ? -17.560 1.809 3.338 1.00 71.69 109 SER A O 1
ATOM 899 N N . GLY A 1 110 ? -16.654 1.378 1.315 1.00 67.31 110 GLY A N 1
ATOM 900 C CA . GLY A 1 110 ? -17.798 1.841 0.522 1.00 67.31 110 GLY A CA 1
ATOM 901 C C . GLY A 1 110 ? -19.066 0.991 0.719 1.00 67.31 110 GLY A C 1
ATOM 902 O O . GLY A 1 110 ? -19.547 0.767 1.822 1.00 67.31 110 GLY A O 1
ATOM 903 N N . SER A 1 111 ? -19.650 0.473 -0.362 1.00 59.16 111 SER A N 1
ATOM 904 C CA . SER A 1 111 ? -20.890 -0.326 -0.277 1.00 59.16 111 SER A CA 1
ATOM 905 C C . SER A 1 111 ? -20.718 -1.721 0.343 1.00 59.16 111 SER A C 1
ATOM 907 O O . SER A 1 111 ? -21.709 -2.411 0.578 1.00 59.16 111 SER A O 1
ATOM 909 N N . SER A 1 112 ? -19.476 -2.160 0.566 1.00 57.19 112 SER A N 1
ATOM 910 C CA . SER A 1 112 ? -19.152 -3.518 1.010 1.00 57.19 112 SER A CA 1
ATOM 911 C C . SER A 1 112 ? -18.989 -3.573 2.523 1.00 57.19 112 SER A C 1
ATOM 913 O O . SER A 1 112 ? -18.157 -2.870 3.094 1.00 57.19 112 SER A O 1
ATOM 915 N N . LYS A 1 113 ? -19.784 -4.431 3.161 1.00 61.25 113 LYS A N 1
ATOM 916 C CA . LYS A 1 113 ? -19.807 -4.594 4.618 1.00 61.25 113 LYS A CA 1
ATOM 917 C C . LYS A 1 113 ? -18.865 -5.702 5.057 1.00 61.25 113 LYS A C 1
ATOM 919 O O . LYS A 1 113 ? -18.497 -6.580 4.283 1.00 61.25 113 LYS A O 1
ATOM 924 N N . ILE A 1 114 ? -18.548 -5.737 6.346 1.00 61.31 114 ILE A N 1
ATOM 925 C CA . ILE A 1 114 ? -17.771 -6.837 6.932 1.00 61.31 114 ILE A CA 1
ATOM 926 C C . ILE A 1 114 ? -18.483 -8.189 6.741 1.00 61.31 114 ILE A C 1
ATOM 928 O O . ILE A 1 114 ? -17.836 -9.218 6.558 1.00 61.31 114 ILE A O 1
ATOM 932 N N . THR A 1 115 ? -19.820 -8.216 6.721 1.00 54.00 115 THR A N 1
ATOM 933 C CA . THR A 1 115 ? -20.600 -9.410 6.358 1.00 54.00 115 THR A CA 1
ATOM 934 C C . THR A 1 115 ? -20.263 -9.953 4.967 1.00 54.00 115 THR A C 1
ATOM 936 O O . THR A 1 115 ? -20.327 -11.169 4.775 1.00 54.00 115 THR A O 1
ATOM 939 N N . ASP A 1 116 ? -19.866 -9.101 4.017 1.00 53.78 116 ASP A N 1
ATOM 940 C CA . ASP A 1 116 ? -19.520 -9.521 2.657 1.00 53.78 116 ASP A CA 1
ATOM 941 C C . ASP A 1 116 ? -18.188 -10.279 2.587 1.00 53.78 116 ASP A C 1
ATOM 943 O O . ASP A 1 116 ? -18.050 -11.138 1.717 1.00 53.78 116 ASP A O 1
ATOM 947 N N . LEU A 1 117 ? -17.250 -10.053 3.521 1.00 57.66 117 LEU A N 1
ATOM 948 C CA . LEU A 1 117 ? -16.012 -10.848 3.638 1.00 57.66 117 LEU A CA 1
ATOM 949 C C . LEU A 1 117 ? -16.336 -12.338 3.816 1.00 57.66 117 LEU A C 1
ATOM 951 O O . LEU A 1 117 ? -15.843 -13.191 3.082 1.00 57.66 117 LEU A O 1
ATOM 955 N N . ASN A 1 118 ? -17.247 -12.639 4.745 1.00 55.38 118 ASN A N 1
ATOM 956 C CA . ASN A 1 118 ? -17.645 -14.014 5.053 1.00 55.38 118 ASN A CA 1
ATOM 957 C C . ASN A 1 118 ? -18.550 -14.630 3.975 1.00 55.38 118 ASN A C 1
ATOM 959 O O . ASN A 1 118 ? -18.555 -15.846 3.802 1.00 55.38 118 ASN A O 1
ATOM 963 N N . ARG A 1 119 ? -19.336 -13.812 3.260 1.00 52.31 119 ARG A N 1
ATOM 964 C CA . ARG A 1 119 ? -20.334 -14.298 2.293 1.00 52.31 119 ARG A CA 1
ATOM 965 C C . ARG A 1 119 ? -19.788 -14.458 0.871 1.00 52.31 119 ARG A C 1
ATOM 967 O O . ARG A 1 119 ? -20.276 -15.317 0.147 1.00 52.31 119 ARG A O 1
ATOM 974 N N . LYS A 1 120 ? -18.810 -13.642 0.456 1.00 52.81 120 LYS A N 1
ATOM 975 C CA . LYS A 1 120 ? -18.314 -13.588 -0.935 1.00 52.81 120 LYS A CA 1
ATOM 976 C C . LYS A 1 120 ? -16.982 -14.306 -1.170 1.00 52.81 120 LYS A C 1
ATOM 978 O O . LYS A 1 120 ? -16.357 -14.065 -2.201 1.00 52.81 120 LYS A O 1
ATOM 983 N N . THR A 1 121 ? -16.506 -15.155 -0.251 1.00 53.44 121 THR A N 1
ATOM 984 C CA . THR A 1 121 ? -15.141 -15.740 -0.316 1.00 53.44 121 THR A CA 1
ATOM 985 C C . THR A 1 121 ? -14.041 -14.679 -0.504 1.00 53.44 121 THR A C 1
ATOM 987 O O . THR A 1 121 ? -12.947 -14.967 -0.984 1.00 53.44 121 THR A O 1
ATOM 990 N N . ALA A 1 122 ? -14.330 -13.425 -0.146 1.00 58.19 122 ALA A N 1
ATOM 991 C CA . ALA A 1 122 ? -13.389 -12.327 -0.245 1.00 58.19 122 ALA A CA 1
ATOM 992 C C . ALA A 1 122 ? -12.535 -12.338 1.023 1.00 58.19 122 ALA A C 1
ATOM 994 O O . ALA A 1 122 ? -13.037 -12.120 2.120 1.00 58.19 122 ALA A O 1
ATOM 995 N N . THR A 1 123 ? -11.237 -12.596 0.872 1.00 72.12 123 THR A N 1
ATOM 996 C CA . THR A 1 123 ? -10.301 -12.713 2.002 1.00 72.12 123 THR A CA 1
ATOM 997 C C . THR A 1 123 ? -9.945 -11.371 2.638 1.00 72.12 123 THR A C 1
ATOM 999 O O . THR A 1 123 ? -9.389 -11.345 3.729 1.00 72.12 123 THR A O 1
ATOM 1002 N N . SER A 1 124 ? -10.258 -10.252 1.978 1.00 80.31 124 SER A N 1
ATOM 1003 C CA . SER A 1 124 ? -9.952 -8.903 2.460 1.00 80.31 124 SER A CA 1
ATOM 1004 C C . SER A 1 124 ? -10.912 -7.859 1.890 1.00 80.31 124 SER A C 1
ATOM 1006 O O . SER A 1 124 ? -11.320 -7.969 0.733 1.00 80.31 124 SER A O 1
ATOM 1008 N N . LEU A 1 125 ? -11.197 -6.816 2.664 1.00 84.62 125 LEU A N 1
ATOM 1009 C CA . LEU A 1 125 ? -12.059 -5.693 2.306 1.00 84.62 125 LEU A CA 1
ATOM 1010 C C . LEU A 1 125 ? -11.200 -4.452 2.077 1.00 84.62 125 LEU A C 1
ATOM 1012 O O . LEU A 1 125 ? -10.430 -4.084 2.957 1.00 84.62 125 LEU A O 1
ATOM 1016 N N . LEU A 1 126 ? -11.332 -3.801 0.921 1.00 86.38 126 LEU A N 1
ATOM 1017 C CA . LEU A 1 126 ? -10.720 -2.494 0.682 1.00 86.38 126 LEU A CA 1
ATOM 1018 C C . LEU A 1 126 ? -11.491 -1.432 1.473 1.00 86.38 126 LEU A C 1
ATOM 1020 O O . LEU A 1 126 ? -12.689 -1.254 1.253 1.00 86.38 126 LEU A O 1
ATOM 1024 N N . ILE A 1 127 ? -10.799 -0.728 2.364 1.00 87.81 127 ILE A N 1
ATOM 1025 C CA . ILE A 1 127 ? -11.382 0.338 3.190 1.00 87.81 127 ILE A CA 1
ATOM 1026 C C . ILE A 1 127 ? -10.940 1.733 2.751 1.00 87.81 127 ILE A C 1
ATOM 1028 O 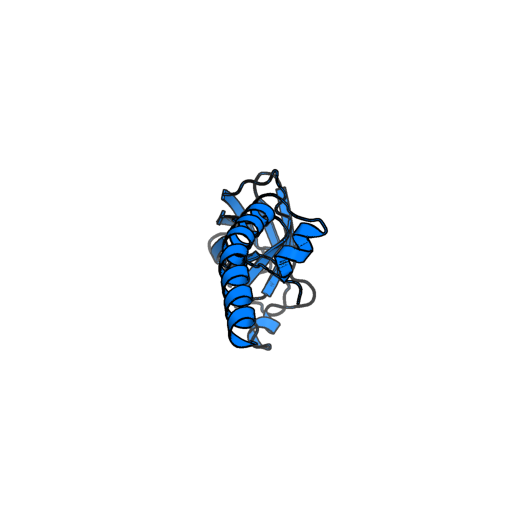O . ILE A 1 127 ? -11.415 2.722 3.279 1.00 87.81 127 ILE A O 1
ATOM 1032 N N . GLY A 1 128 ? -10.024 1.839 1.793 1.00 88.62 128 GLY A N 1
ATOM 1033 C CA . GLY A 1 128 ? -9.626 3.124 1.238 1.00 88.62 128 GLY A CA 1
ATOM 1034 C C . GLY A 1 128 ? -8.360 3.023 0.410 1.00 88.62 128 GLY A C 1
ATOM 1035 O O . GLY A 1 128 ? -7.729 1.966 0.317 1.00 88.62 128 GLY A O 1
ATOM 1036 N N . MET A 1 129 ? -8.003 4.133 -0.222 1.00 91.38 129 MET A N 1
ATOM 1037 C CA . MET A 1 129 ? -6.829 4.242 -1.077 1.00 91.38 129 MET A CA 1
ATOM 1038 C C . MET A 1 129 ? -6.135 5.574 -0.835 1.00 91.38 129 MET A C 1
ATOM 1040 O O . MET A 1 129 ? -6.783 6.554 -0.485 1.00 91.38 129 MET A O 1
ATOM 1044 N N . TYR A 1 130 ? -4.833 5.611 -1.077 1.00 91.31 130 TYR A N 1
ATOM 1045 C CA . TYR A 1 130 ? -4.051 6.841 -1.065 1.00 91.31 130 TYR A CA 1
ATOM 1046 C C . TYR A 1 130 ? -2.931 6.763 -2.095 1.00 91.31 130 TYR A C 1
ATOM 1048 O O . TYR A 1 130 ? -2.534 5.675 -2.526 1.00 91.31 130 TYR A O 1
ATOM 1056 N N . ASP A 1 131 ? -2.426 7.924 -2.493 1.00 91.31 131 ASP A N 1
ATOM 1057 C CA . ASP A 1 131 ? -1.365 8.042 -3.481 1.00 91.31 131 ASP A CA 1
ATOM 1058 C C . ASP A 1 131 ? -0.012 8.284 -2.804 1.00 91.31 131 ASP A C 1
ATOM 1060 O O . ASP A 1 131 ? 0.136 9.133 -1.927 1.00 91.31 131 ASP A O 1
ATOM 1064 N N . VAL A 1 132 ? 0.986 7.502 -3.217 1.00 92.19 132 VAL A N 1
ATOM 1065 C CA . VAL A 1 132 ? 2.386 7.664 -2.814 1.00 92.19 132 VAL A CA 1
ATOM 1066 C C . VAL A 1 132 ? 3.106 8.398 -3.934 1.00 92.19 132 VAL A C 1
ATOM 1068 O O . VAL A 1 132 ? 3.561 7.803 -4.918 1.00 92.19 132 VAL A O 1
ATOM 1071 N N . GLU A 1 133 ? 3.154 9.714 -3.794 1.00 90.44 133 GLU A N 1
ATOM 1072 C CA . GLU A 1 133 ? 3.850 10.637 -4.688 1.00 90.44 133 GLU A CA 1
ATOM 1073 C C . GLU A 1 133 ? 5.362 10.622 -4.437 1.00 90.44 133 GLU A C 1
ATOM 1075 O O . GLU A 1 133 ? 5.847 9.887 -3.577 1.00 90.44 133 GLU A O 1
ATOM 1080 N N . SER A 1 134 ? 6.137 11.359 -5.234 1.00 83.81 134 SER A N 1
ATOM 1081 C CA . SER A 1 134 ? 7.606 11.351 -5.177 1.00 83.81 134 SER A CA 1
ATOM 1082 C C . SER A 1 134 ? 8.187 11.903 -3.870 1.00 83.81 134 SER A C 1
ATOM 1084 O O . SER A 1 134 ? 9.266 11.481 -3.466 1.00 83.81 134 SER A O 1
ATOM 1086 N N . ASP A 1 135 ? 7.481 12.827 -3.223 1.00 85.88 135 ASP A N 1
ATOM 1087 C CA . ASP A 1 135 ? 7.828 13.474 -1.951 1.00 85.88 135 ASP A CA 1
ATOM 1088 C C . ASP A 1 135 ? 7.541 12.595 -0.721 1.00 85.88 135 ASP A C 1
ATOM 1090 O O . ASP A 1 135 ? 8.108 12.809 0.348 1.00 85.88 135 ASP A O 1
ATOM 1094 N N . PHE A 1 136 ? 6.678 11.586 -0.863 1.00 87.94 136 PHE A N 1
ATOM 1095 C CA . PHE A 1 136 ? 6.307 10.702 0.235 1.00 87.94 136 PHE A CA 1
ATOM 1096 C C . PHE A 1 136 ? 7.504 9.813 0.652 1.00 87.94 136 PHE A C 1
ATOM 1098 O O . PHE A 1 136 ? 8.199 9.276 -0.218 1.00 87.94 136 PHE A O 1
ATOM 1105 N N . PRO A 1 137 ? 7.785 9.608 1.949 1.00 89.31 137 PRO A N 1
ATOM 1106 C CA . PRO A 1 137 ? 8.885 8.743 2.379 1.00 89.31 137 PRO A CA 1
ATOM 1107 C C . PRO A 1 137 ? 8.719 7.293 1.901 1.00 89.31 137 PRO A C 1
ATOM 1109 O O . PRO A 1 137 ? 7.607 6.776 1.841 1.00 89.31 137 PRO A O 1
ATOM 1112 N N . HIS A 1 138 ? 9.824 6.618 1.569 1.00 88.44 138 HIS A N 1
ATOM 1113 C CA . HIS A 1 138 ? 9.781 5.188 1.228 1.00 88.44 138 HIS A CA 1
ATOM 1114 C C . HIS A 1 138 ? 9.458 4.313 2.440 1.00 88.44 138 HIS A C 1
ATOM 1116 O O . HIS A 1 138 ? 8.740 3.330 2.306 1.00 88.44 138 HIS A O 1
ATOM 1122 N N . GLU A 1 139 ? 9.975 4.674 3.610 1.00 93.31 139 GLU A N 1
ATOM 1123 C CA . GLU A 1 139 ? 9.635 4.044 4.879 1.00 93.31 139 GLU A CA 1
ATOM 1124 C C . GLU A 1 139 ? 8.906 5.065 5.741 1.00 93.31 139 GLU A C 1
ATOM 1126 O O . GLU A 1 139 ? 9.391 6.181 5.943 1.00 93.31 139 GLU A O 1
ATOM 1131 N N . VAL A 1 140 ? 7.727 4.699 6.233 1.00 94.06 140 VAL A N 1
ATOM 1132 C CA . VAL A 1 140 ? 6.915 5.572 7.078 1.00 94.06 140 VAL A CA 1
ATOM 1133 C C . VAL A 1 140 ? 6.238 4.765 8.175 1.00 94.06 140 VAL A C 1
ATOM 1135 O O . VAL A 1 140 ? 5.768 3.645 7.964 1.00 94.06 140 VAL A O 1
ATOM 1138 N N . ILE A 1 141 ? 6.175 5.357 9.363 1.00 94.00 141 ILE A N 1
ATOM 1139 C CA . ILE A 1 141 ? 5.339 4.867 10.453 1.00 94.00 141 ILE A CA 1
ATOM 1140 C C . ILE A 1 141 ? 4.047 5.665 10.405 1.00 94.00 141 ILE A C 1
ATOM 1142 O O . ILE A 1 141 ? 4.067 6.891 10.520 1.00 94.00 141 ILE A O 1
ATOM 1146 N N . CYS A 1 142 ? 2.932 4.969 10.235 1.00 92.94 142 CYS A N 1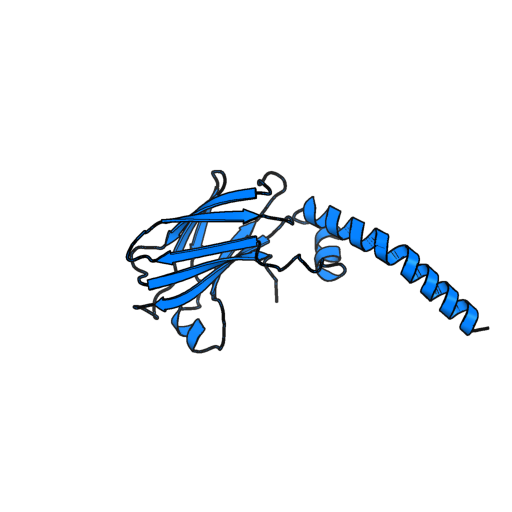
ATOM 1147 C CA . CYS A 1 142 ? 1.618 5.583 10.262 1.00 92.94 142 CYS A CA 1
ATOM 1148 C C . CYS A 1 142 ? 0.860 5.167 11.512 1.00 92.94 142 CYS A C 1
ATOM 1150 O O . CYS A 1 142 ? 0.920 4.010 11.919 1.00 92.94 142 CYS A O 1
ATOM 1152 N N . SER A 1 143 ? 0.090 6.082 12.085 1.00 92.38 143 SER A N 1
ATOM 1153 C CA . SER A 1 143 ? -0.878 5.745 13.127 1.00 92.38 143 SER A CA 1
ATOM 1154 C C . SER A 1 143 ? -2.223 5.461 12.475 1.00 92.38 143 SER A C 1
ATOM 1156 O O . SER A 1 143 ? -2.722 6.296 11.723 1.00 92.38 143 SER A O 1
ATOM 1158 N N . ILE A 1 144 ? -2.808 4.295 12.740 1.00 91.38 144 ILE A N 1
ATOM 1159 C CA . ILE A 1 144 ? -4.148 3.939 12.276 1.00 91.38 144 ILE A CA 1
ATOM 1160 C C . ILE A 1 144 ? -5.106 3.843 13.455 1.00 91.38 144 ILE A C 1
ATOM 1162 O O . ILE A 1 144 ? -4.799 3.199 14.454 1.00 91.38 144 ILE A O 1
ATOM 1166 N N . SER A 1 145 ? -6.268 4.482 13.333 1.00 88.19 145 SER A N 1
ATOM 1167 C CA . SER A 1 145 ? -7.320 4.520 14.347 1.00 88.19 145 SER A CA 1
ATOM 1168 C C . SER A 1 145 ? -8.644 4.071 13.741 1.00 88.19 145 SER A C 1
ATOM 1170 O O . SER A 1 145 ? -9.115 4.686 12.788 1.00 88.19 145 SER A O 1
ATOM 1172 N N . ILE A 1 146 ? -9.260 3.029 14.298 1.00 84.31 146 ILE A N 1
ATOM 1173 C CA . ILE A 1 146 ? -10.563 2.510 13.843 1.00 84.31 146 ILE A CA 1
ATOM 1174 C C . ILE A 1 146 ? -11.690 3.228 14.602 1.00 84.31 146 ILE A C 1
ATOM 1176 O O . ILE A 1 146 ? -11.552 3.525 15.792 1.00 84.31 146 ILE A O 1
ATOM 1180 N N . ASP A 1 147 ? -12.810 3.519 13.934 1.00 80.50 147 ASP A N 1
ATOM 1181 C CA . ASP A 1 147 ? -13.985 4.128 14.571 1.00 80.50 147 ASP A CA 1
ATOM 1182 C C . ASP A 1 147 ? -14.504 3.276 15.745 1.00 80.50 147 ASP A C 1
ATOM 1184 O O . ASP A 1 147 ? -14.636 2.054 15.663 1.00 80.50 147 ASP A O 1
ATOM 1188 N N . LYS A 1 148 ? -14.867 3.958 16.837 1.00 68.00 148 LYS A N 1
ATOM 1189 C CA . LYS A 1 148 ? -15.403 3.400 18.087 1.00 68.00 148 LYS A CA 1
ATOM 1190 C C . LYS A 1 148 ? -16.631 2.509 17.898 1.00 68.00 148 LYS A C 1
ATOM 1192 O O . LYS A 1 148 ? -16.921 1.696 18.774 1.00 68.00 148 LYS A O 1
ATOM 1197 N N . LYS A 1 149 ? -17.391 2.693 16.816 1.00 73.81 149 LYS A N 1
ATOM 1198 C CA . LYS A 1 149 ? -18.567 1.859 16.516 1.00 73.81 149 LYS A CA 1
ATOM 1199 C C . LYS A 1 149 ? -18.189 0.444 16.074 1.00 73.81 149 LYS A C 1
ATOM 1201 O O . LYS A 1 149 ? -19.004 -0.471 16.195 1.00 73.81 149 LYS A O 1
ATOM 1206 N N . THR A 1 150 ? -16.963 0.257 15.597 1.00 73.44 150 THR A N 1
ATOM 1207 C CA . THR A 1 150 ? -16.465 -1.005 15.058 1.00 73.44 150 THR A CA 1
ATOM 1208 C C . THR A 1 150 ? -15.673 -1.734 16.139 1.00 73.44 150 THR A C 1
ATOM 1210 O O . THR A 1 150 ? -14.59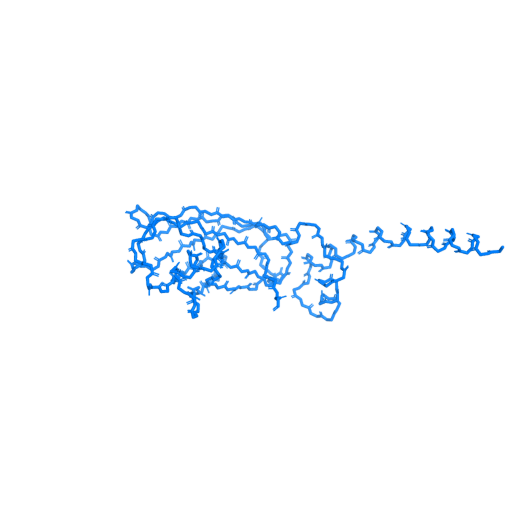8 -1.290 16.527 1.00 73.44 150 THR A O 1
ATOM 1213 N N . LYS A 1 151 ? -16.219 -2.849 16.647 1.00 77.50 151 LYS A N 1
ATOM 1214 C CA . LYS A 1 151 ? -15.575 -3.686 17.672 1.00 77.50 151 LYS A CA 1
ATOM 1215 C C . LYS A 1 151 ? -15.123 -5.036 17.122 1.00 77.50 151 LYS A C 1
ATOM 1217 O O . LYS A 1 151 ? -15.916 -5.739 16.482 1.00 77.50 151 LYS A O 1
ATOM 1222 N N . GLY A 1 152 ? -13.882 -5.406 17.419 1.00 80.25 152 GLY A N 1
ATOM 1223 C CA . GLY A 1 152 ? -13.294 -6.708 17.123 1.00 80.25 152 GLY A CA 1
ATOM 1224 C C . GLY A 1 152 ? -11.783 -6.647 16.911 1.00 80.25 152 GLY A C 1
ATOM 1225 O O . GLY A 1 152 ? -11.143 -5.615 17.123 1.00 80.25 152 GLY A O 1
ATOM 1226 N N . GLN A 1 153 ? -11.224 -7.767 16.455 1.00 83.88 153 GLN A N 1
ATOM 1227 C CA . GLN A 1 153 ? -9.835 -7.838 16.010 1.00 83.88 153 GLN A CA 1
ATOM 1228 C C . GLN A 1 153 ? -9.764 -7.813 14.486 1.00 83.88 153 GLN A C 1
ATOM 1230 O O . GLN A 1 153 ? -10.444 -8.579 13.792 1.00 83.88 153 GLN A O 1
ATOM 1235 N N . PHE A 1 154 ? -8.921 -6.917 13.983 1.00 83.94 154 PHE A N 1
ATOM 1236 C CA . PHE A 1 154 ? -8.741 -6.665 12.563 1.00 83.94 154 PHE A CA 1
ATOM 1237 C C . PHE A 1 154 ? -7.270 -6.775 12.204 1.00 83.94 154 PHE A C 1
ATOM 1239 O O . PHE A 1 154 ? -6.426 -6.144 12.840 1.00 83.94 154 PHE A O 1
ATOM 1246 N N . PHE A 1 155 ? -6.968 -7.513 11.143 1.00 88.00 155 PHE A N 1
ATOM 1247 C CA . PHE A 1 155 ? -5.691 -7.379 10.468 1.00 88.00 155 PHE A CA 1
ATOM 1248 C C . PHE A 1 155 ? -5.826 -6.321 9.387 1.00 88.00 155 PHE A C 1
ATOM 1250 O O . PHE A 1 155 ? -6.575 -6.498 8.423 1.00 88.00 155 PHE A O 1
ATOM 1257 N N . ILE A 1 156 ? -5.110 -5.217 9.554 1.00 89.88 156 ILE A N 1
ATOM 1258 C CA . ILE A 1 156 ? -5.033 -4.164 8.551 1.00 89.88 156 ILE A CA 1
ATOM 1259 C C . ILE A 1 156 ? -3.725 -4.321 7.804 1.00 89.88 156 ILE A C 1
ATOM 1261 O O . ILE A 1 156 ? -2.666 -4.403 8.420 1.00 89.88 156 ILE A O 1
ATOM 1265 N N . PHE A 1 157 ? -3.781 -4.326 6.480 1.00 92.81 157 PHE A N 1
ATOM 1266 C CA . PHE A 1 157 ? -2.588 -4.377 5.653 1.00 92.81 157 PHE A CA 1
ATOM 1267 C C . PHE A 1 157 ? -2.681 -3.448 4.456 1.00 92.81 157 PHE A C 1
ATOM 1269 O O . PHE A 1 157 ? -3.758 -3.090 3.980 1.00 92.81 157 PHE A O 1
ATOM 1276 N N . VAL A 1 158 ? -1.516 -3.070 3.950 1.00 94.44 158 VAL A N 1
ATOM 1277 C CA . VAL A 1 158 ? -1.387 -2.164 2.815 1.00 94.44 158 VAL A CA 1
ATOM 1278 C C . VAL A 1 158 ? -0.668 -2.884 1.688 1.00 94.44 158 VAL A C 1
ATOM 1280 O O . VAL A 1 158 ? 0.320 -3.590 1.903 1.00 94.44 158 VAL A O 1
ATOM 1283 N N . ARG A 1 159 ? -1.150 -2.694 0.462 1.00 94.44 159 ARG A N 1
ATOM 1284 C CA . ARG A 1 159 ? -0.471 -3.148 -0.758 1.00 94.44 159 ARG A CA 1
ATOM 1285 C C . ARG A 1 159 ? -0.803 -2.236 -1.927 1.00 94.44 159 ARG A C 1
ATOM 1287 O O . ARG A 1 159 ? -1.757 -1.457 -1.862 1.00 94.44 159 ARG A O 1
ATOM 1294 N N . LYS A 1 160 ? -0.045 -2.361 -3.014 1.00 93.19 160 LYS A N 1
ATOM 1295 C CA . LYS A 1 160 ? -0.335 -1.646 -4.257 1.00 93.19 160 LYS A CA 1
ATOM 1296 C C . LYS A 1 160 ? -1.769 -1.875 -4.722 1.00 93.19 160 LYS A C 1
ATOM 1298 O O . LYS A 1 160 ? -2.267 -3.003 -4.701 1.00 93.19 160 LYS A O 1
ATOM 1303 N N . PHE A 1 161 ? -2.431 -0.794 -5.131 1.00 88.44 161 PHE A N 1
ATOM 1304 C CA . PHE A 1 161 ? -3.779 -0.888 -5.668 1.00 88.44 161 PHE A CA 1
ATOM 1305 C C . PHE A 1 161 ? -3.739 -1.476 -7.081 1.00 88.44 161 PHE A C 1
ATOM 1307 O O . PHE A 1 161 ? -2.909 -1.084 -7.903 1.00 88.44 161 PHE A O 1
ATOM 1314 N N . ARG A 1 162 ? -4.638 -2.422 -7.356 1.00 82.00 162 ARG A N 1
ATOM 1315 C CA . ARG A 1 162 ? -4.788 -3.054 -8.665 1.00 82.00 162 ARG A CA 1
ATOM 1316 C C . ARG A 1 162 ? -6.179 -2.724 -9.185 1.00 82.00 162 ARG A C 1
ATOM 1318 O O . ARG A 1 162 ? -7.162 -3.150 -8.588 1.00 82.00 162 ARG A O 1
ATOM 1325 N N . HIS A 1 163 ? -6.241 -1.948 -10.264 1.00 65.88 163 HIS A N 1
ATOM 1326 C CA . HIS A 1 163 ? -7.472 -1.792 -11.030 1.00 65.88 163 HIS A CA 1
ATOM 1327 C C . HIS A 1 163 ? -7.749 -3.133 -11.722 1.00 65.88 163 HIS A C 1
ATOM 1329 O O . HIS A 1 163 ? -6.929 -3.580 -12.525 1.00 65.88 163 HIS A O 1
ATOM 1335 N N . TYR A 1 164 ? -8.837 -3.795 -11.328 1.00 53.62 164 TYR A N 1
ATOM 1336 C CA . TYR A 1 164 ? -9.413 -4.932 -12.045 1.00 53.62 164 TYR A CA 1
ATOM 1337 C C . TYR A 1 164 ? -10.550 -4.438 -12.929 1.00 53.62 164 TYR A C 1
ATOM 1339 O O . TYR A 1 164 ? -11.265 -3.514 -12.472 1.00 53.62 164 TYR A O 1
#

Secondary structure (DSSP, 8-state):
-HHHHHHHHHHHHHHHHHHHHHHHHHHHHH-S-SHHHHHHHHHS--TTTTSEEEEEEEETTT-SEEEEEEE--S-EEEEEEEEESS-S-TTS--EEEEEETTEEEEEE--S--HHHHHHTT-S-EEEEEEEE-TTS-SEEEEEEEE-TT--SEEEEEEEE----

Radius of gyration: 20.09 Å; chains: 1; bounding box: 43×36×67 Å